Protein AF-A0A656YV98-F1 (afdb_monomer_lite)

InterPro domains:
  IPR011635 CARDB domain [PF07705] (78-159)
  IPR013783 Immunoglobulin-like fold [G3DSA:2.60.40.10] (59-153)

Sequence (161 aa):
MLEKGQVSGVEYAIVALLVVSIAISSLAFYSSQRVSVPQDLAKKEDIGRLEDRISDLEQGQTDILEQMGVEKARISVTSIRVPKVTSNQKPKILAVLKNSGGKQGTKTISLTVEGKEVDSREVTLGPGETKDITFEIESKEKGEYTVRVGEVIGTLIVEEA

pLDDT: mean 79.52, std 17.6, range [35.28, 97.44]

Foldseek 3Di:
DDPPPCCDVVNVVVVVVVVVVVVVVVVVVVVVPPPPPPPPDQDPVNVVVVVVVVVVVVVVVVVVCVVVVVFDWDKDWDDKDWDEEALPDWTKIKTKIFTCTQAKDKDKKFKDKQNHTDDIDIDIDGHGDMDMDIDTHDGDHADWIWMDIGHDIDIYGYHHD

Radius of gyration: 33.01 Å; chains: 1; bounding box: 85×54×67 Å

Structure (mmCIF, N/CA/C/O backbone):
data_AF-A0A656YV98-F1
#
_entry.id   AF-A0A656YV98-F1
#
loop_
_atom_site.group_PDB
_atom_site.id
_atom_site.type_symbol
_atom_site.label_atom_id
_atom_site.label_alt_id
_atom_site.label_comp_id
_atom_site.label_asym_id
_atom_site.label_entity_id
_atom_site.label_seq_id
_atom_site.pdbx_PDB_ins_code
_atom_site.Cartn_x
_atom_site.Cartn_y
_atom_site.Cartn_z
_atom_site.occupancy
_atom_site.B_iso_or_equiv
_atom_site.auth_seq_id
_atom_site.auth_comp_id
_atom_site.auth_asym_id
_atom_site.auth_atom_id
_atom_site.pdbx_PDB_model_num
ATOM 1 N N . MET A 1 1 ? 68.014 -42.470 -7.865 1.00 35.28 1 MET A N 1
ATOM 2 C CA . MET A 1 1 ? 68.857 -41.474 -7.172 1.00 35.28 1 MET A CA 1
ATOM 3 C C . MET A 1 1 ? 67.918 -40.522 -6.455 1.00 35.28 1 MET A C 1
ATOM 5 O O . MET A 1 1 ? 67.147 -39.857 -7.125 1.00 35.28 1 MET A O 1
ATOM 9 N N . LEU A 1 2 ? 67.879 -40.579 -5.122 1.00 36.72 2 LEU A N 1
ATOM 10 C CA . LEU A 1 2 ? 66.990 -39.777 -4.278 1.00 36.72 2 LEU A CA 1
ATOM 11 C C . LEU A 1 2 ? 67.833 -38.689 -3.615 1.00 36.72 2 LEU A C 1
ATOM 13 O O . LEU A 1 2 ? 68.625 -38.979 -2.719 1.00 36.72 2 LEU A O 1
ATOM 17 N N . GLU A 1 3 ? 67.678 -37.462 -4.093 1.00 39.25 3 GLU A N 1
ATOM 18 C CA . GLU A 1 3 ? 68.216 -36.266 -3.458 1.00 39.25 3 GLU A CA 1
ATOM 19 C C . GLU A 1 3 ? 67.403 -36.027 -2.179 1.00 39.25 3 GLU A C 1
ATOM 21 O O . GLU A 1 3 ? 66.250 -35.596 -2.211 1.00 39.25 3 GLU A O 1
ATOM 26 N N . LYS A 1 4 ? 67.960 -36.449 -1.037 1.00 41.75 4 LYS A N 1
ATOM 27 C CA . LYS A 1 4 ? 67.369 -36.235 0.286 1.00 41.75 4 LYS A CA 1
ATOM 28 C C . LYS A 1 4 ? 67.436 -34.744 0.602 1.00 41.75 4 LYS A C 1
ATOM 30 O O . LYS A 1 4 ? 68.449 -34.258 1.097 1.00 41.75 4 LYS A O 1
ATOM 35 N N . GLY A 1 5 ? 66.340 -34.051 0.300 1.00 48.66 5 GLY A N 1
ATOM 36 C CA . GLY A 1 5 ? 66.081 -32.680 0.712 1.00 48.66 5 GLY A CA 1
ATOM 37 C C . GLY A 1 5 ? 66.259 -32.541 2.219 1.00 48.66 5 GLY A C 1
ATOM 38 O O . GLY A 1 5 ? 65.641 -33.241 3.020 1.00 48.66 5 GLY A O 1
ATOM 39 N N . GLN A 1 6 ? 67.173 -31.654 2.569 1.00 51.56 6 GLN A N 1
ATOM 40 C CA . GLN A 1 6 ? 67.545 -31.241 3.905 1.00 51.56 6 GLN A CA 1
ATOM 41 C C . GLN A 1 6 ? 66.372 -30.450 4.504 1.00 51.56 6 GLN A C 1
ATOM 43 O O . GLN A 1 6 ? 66.361 -29.225 4.465 1.00 51.56 6 GLN A O 1
ATOM 48 N N . VAL A 1 7 ? 65.356 -31.160 5.004 1.00 50.72 7 VAL A N 1
ATOM 49 C CA . VAL A 1 7 ? 64.266 -30.571 5.795 1.00 50.72 7 VAL A CA 1
ATOM 50 C C . VAL A 1 7 ? 64.928 -29.973 7.033 1.00 50.72 7 VAL A C 1
ATOM 52 O O . VAL A 1 7 ? 65.443 -30.694 7.893 1.00 50.72 7 VAL A O 1
ATOM 55 N N . SER A 1 8 ? 65.057 -28.649 7.045 1.00 58.75 8 SER A N 1
ATOM 56 C CA . SER A 1 8 ? 65.814 -27.905 8.050 1.00 58.75 8 SER A CA 1
ATOM 57 C C . SER A 1 8 ? 65.233 -28.206 9.430 1.00 58.75 8 SER A C 1
ATOM 59 O O . SER A 1 8 ? 64.015 -28.257 9.585 1.00 58.75 8 SER A O 1
ATOM 61 N N . GLY A 1 9 ? 66.067 -28.366 10.465 1.00 59.59 9 GLY A N 1
ATOM 62 C CA . GLY A 1 9 ? 65.583 -28.555 11.844 1.00 59.59 9 GLY A CA 1
ATOM 63 C C . GLY A 1 9 ? 64.587 -27.470 12.295 1.00 59.59 9 GLY A C 1
ATOM 64 O O . GLY A 1 9 ? 63.776 -27.701 13.188 1.00 59.59 9 GLY A O 1
ATOM 65 N N . VAL A 1 10 ? 64.595 -26.318 11.615 1.00 59.03 10 VAL A N 1
ATOM 66 C CA . VAL A 1 10 ? 63.628 -25.227 11.762 1.00 59.03 10 VAL A CA 1
ATOM 67 C C . VAL A 1 10 ? 62.221 -25.610 11.277 1.00 59.03 10 VAL A C 1
ATOM 69 O O . VAL A 1 10 ? 61.253 -25.286 11.957 1.00 59.03 10 VAL A O 1
ATOM 72 N N . GLU A 1 11 ? 62.068 -26.338 10.166 1.00 56.81 11 GLU A N 1
ATOM 73 C CA . GLU A 1 11 ? 60.751 -26.800 9.688 1.00 56.81 11 GLU A CA 1
ATOM 74 C C . GLU A 1 11 ? 60.126 -27.799 10.664 1.00 56.81 11 GLU A C 1
ATOM 76 O O . GLU A 1 11 ? 58.945 -27.687 10.986 1.00 56.81 11 GLU A O 1
ATOM 81 N N . TYR A 1 12 ? 60.924 -28.720 11.215 1.00 61.53 12 TYR A N 1
ATOM 82 C CA . TYR A 1 12 ? 60.449 -29.641 12.253 1.00 61.53 12 TYR A CA 1
ATOM 83 C C . TYR A 1 12 ? 60.032 -28.903 13.530 1.00 61.53 12 TYR A C 1
ATOM 85 O O . TYR A 1 12 ? 59.019 -29.254 14.135 1.00 61.53 12 TYR A O 1
ATOM 93 N N . ALA A 1 13 ? 60.768 -27.859 13.922 1.00 65.31 13 ALA A N 1
ATOM 94 C CA . ALA A 1 13 ? 60.409 -27.025 15.065 1.00 65.31 13 ALA A CA 1
ATOM 95 C C . ALA A 1 13 ? 59.098 -26.253 14.826 1.00 65.31 13 ALA A C 1
ATOM 97 O O . ALA A 1 13 ? 58.255 -26.193 15.720 1.00 65.31 13 ALA A O 1
ATOM 98 N N . ILE A 1 14 ? 58.884 -25.721 13.618 1.00 69.81 14 ILE A N 1
ATOM 99 C CA . ILE A 1 14 ? 57.637 -25.034 13.243 1.00 69.81 14 ILE A CA 1
ATOM 100 C C . ILE A 1 14 ? 56.454 -26.010 13.256 1.00 69.81 14 ILE A C 1
ATOM 102 O O . ILE A 1 14 ? 55.412 -25.703 13.836 1.00 69.81 14 ILE A O 1
ATOM 106 N N . VAL A 1 15 ? 56.613 -27.204 12.676 1.00 65.56 15 VAL A N 1
ATOM 107 C CA . VAL A 1 15 ? 55.563 -28.236 12.676 1.00 65.56 15 VAL A CA 1
ATOM 108 C C . VAL A 1 15 ? 55.251 -28.698 14.101 1.00 65.56 15 VAL A C 1
ATOM 110 O O . VAL A 1 15 ? 54.080 -28.815 14.461 1.00 65.56 15 VAL A O 1
ATOM 113 N N . ALA A 1 16 ? 56.266 -28.896 14.946 1.00 67.44 16 ALA A N 1
ATOM 114 C CA . ALA A 1 16 ? 56.065 -29.262 16.347 1.00 67.44 16 ALA A CA 1
ATOM 115 C C . ALA A 1 16 ? 55.301 -28.175 17.123 1.00 67.44 16 ALA A C 1
ATOM 117 O O . ALA A 1 16 ? 54.364 -28.490 17.857 1.00 67.44 16 ALA A O 1
ATOM 118 N N . LEU A 1 17 ? 55.642 -26.898 16.924 1.00 69.44 17 LEU A N 1
ATOM 119 C CA . LEU A 1 17 ? 54.938 -25.776 17.551 1.00 69.44 17 LEU A CA 1
ATOM 120 C C . LEU A 1 17 ? 53.484 -25.651 17.072 1.00 69.44 17 LEU A C 1
ATOM 122 O O . LEU A 1 17 ? 52.611 -25.357 17.887 1.00 69.44 17 LEU A O 1
ATOM 126 N N . LEU A 1 18 ? 53.204 -25.924 15.793 1.00 66.31 18 LEU A N 1
ATOM 127 C CA . LEU A 1 18 ? 51.837 -25.960 15.259 1.00 66.31 18 LEU A CA 1
ATOM 128 C C . LEU A 1 18 ? 51.003 -27.092 15.868 1.00 66.31 18 LEU A C 1
ATOM 130 O O . LEU A 1 18 ? 49.842 -26.889 16.211 1.00 66.31 18 LEU A O 1
ATOM 134 N N . VAL A 1 19 ? 51.575 -28.282 16.053 1.00 68.12 19 VAL A N 1
ATOM 135 C CA . VAL A 1 19 ? 50.851 -29.397 16.686 1.00 68.12 19 VAL A CA 1
ATOM 136 C C . VAL A 1 19 ? 50.572 -29.100 18.161 1.00 68.12 19 VAL A C 1
ATOM 138 O O . VAL A 1 19 ? 49.467 -29.354 18.643 1.00 68.12 19 VAL A O 1
ATOM 141 N N . VAL A 1 20 ? 51.539 -28.516 18.873 1.00 68.06 20 VAL A N 1
ATOM 142 C CA . VAL A 1 20 ? 51.368 -28.114 20.276 1.00 68.06 20 VAL A CA 1
ATOM 143 C C . VAL A 1 20 ? 50.312 -27.015 20.410 1.00 68.06 20 VAL A C 1
ATOM 145 O O . VAL A 1 20 ? 49.474 -27.098 21.306 1.00 68.06 20 VAL A O 1
ATOM 148 N N . SER A 1 21 ? 50.281 -26.024 19.514 1.00 63.94 21 SER A N 1
ATOM 149 C CA . SER A 1 21 ? 49.255 -24.977 19.551 1.00 63.94 21 SER A CA 1
ATOM 150 C C . SER A 1 21 ? 47.859 -25.534 19.265 1.00 63.94 21 SER A C 1
ATOM 152 O O . SER A 1 21 ? 46.930 -25.217 20.003 1.00 63.94 21 SER A O 1
ATOM 154 N N . ILE A 1 22 ? 47.715 -26.444 18.296 1.00 70.81 22 ILE A N 1
ATOM 155 C CA . ILE A 1 22 ? 46.446 -27.139 18.020 1.00 70.81 22 ILE A CA 1
ATOM 156 C C . ILE A 1 22 ? 46.005 -27.974 19.230 1.00 70.81 22 ILE A C 1
ATOM 158 O O . ILE A 1 22 ? 44.819 -27.978 19.568 1.00 70.81 22 ILE A O 1
ATOM 162 N N . ALA A 1 23 ? 46.932 -28.644 19.920 1.00 65.81 23 ALA A N 1
ATOM 163 C CA . ALA A 1 23 ? 46.627 -29.422 21.120 1.00 65.81 23 ALA A CA 1
ATOM 164 C C . ALA A 1 23 ? 46.195 -28.531 22.299 1.00 65.81 23 ALA A C 1
ATOM 166 O O . ALA A 1 23 ? 45.202 -28.835 22.959 1.00 65.81 23 ALA A O 1
ATOM 167 N N . ILE A 1 24 ? 46.880 -27.404 22.529 1.00 66.50 24 ILE A N 1
ATOM 168 C CA . ILE A 1 24 ? 46.511 -26.421 23.563 1.00 66.50 24 ILE A CA 1
ATOM 169 C C . ILE A 1 24 ? 45.157 -25.784 23.232 1.00 66.50 24 ILE A C 1
ATOM 171 O O . ILE A 1 24 ? 44.308 -25.676 24.114 1.00 66.50 24 ILE A O 1
ATOM 175 N N . SER A 1 25 ? 44.912 -25.421 21.971 1.00 64.75 25 SER A N 1
ATOM 176 C CA . SER A 1 25 ? 43.618 -24.904 21.515 1.00 64.75 25 SER A CA 1
ATOM 177 C C . SER A 1 25 ? 42.502 -25.937 21.661 1.00 64.75 25 SER A C 1
ATOM 179 O O . SER A 1 25 ? 41.415 -25.587 22.108 1.00 64.75 25 SER A O 1
ATOM 181 N N . SER A 1 26 ? 42.767 -27.211 21.358 1.00 63.28 26 SER A N 1
ATOM 182 C CA . SER A 1 26 ? 41.800 -28.301 21.552 1.00 63.28 26 SER A CA 1
ATOM 183 C C . SER A 1 26 ? 41.485 -28.510 23.033 1.00 63.28 26 SER A C 1
ATOM 185 O O . SER A 1 26 ? 40.330 -28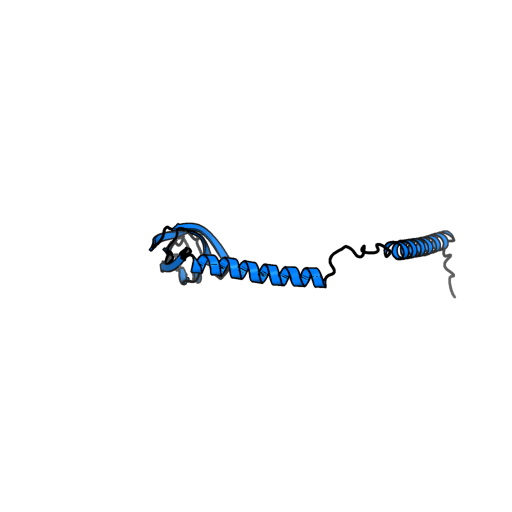.720 23.395 1.00 63.28 26 SER A O 1
ATOM 187 N N . LEU A 1 27 ? 42.489 -28.390 23.906 1.00 58.78 27 LEU A N 1
ATOM 188 C CA . LEU A 1 27 ? 42.315 -28.499 25.353 1.00 58.78 27 LEU A CA 1
ATOM 189 C C . LEU A 1 27 ? 41.564 -27.291 25.939 1.00 58.78 27 LEU A C 1
ATOM 191 O O . LEU A 1 27 ? 40.688 -27.470 26.783 1.00 58.78 27 LEU A O 1
ATOM 195 N N . ALA A 1 28 ? 41.851 -26.078 25.456 1.00 59.09 28 ALA A N 1
ATOM 196 C CA . ALA A 1 28 ? 41.121 -24.861 25.810 1.00 59.09 28 ALA A CA 1
ATOM 197 C C . ALA A 1 28 ? 39.663 -24.904 25.320 1.00 59.09 28 ALA A C 1
ATOM 199 O O . ALA A 1 28 ? 38.753 -24.472 26.022 1.00 59.09 28 ALA A O 1
ATOM 200 N N . PHE A 1 29 ? 39.414 -25.484 24.144 1.00 55.66 29 PHE A N 1
ATOM 201 C CA . PHE A 1 29 ? 38.059 -25.708 23.643 1.00 55.66 29 PHE A CA 1
ATOM 202 C C . PHE A 1 29 ? 37.313 -26.764 24.473 1.00 55.66 29 PHE A C 1
ATOM 204 O O . PHE A 1 29 ? 36.134 -26.589 24.780 1.00 55.66 29 PHE A O 1
ATOM 211 N N . TYR A 1 30 ? 38.008 -27.821 24.910 1.00 57.28 30 TYR A N 1
ATOM 212 C CA . TYR A 1 30 ? 37.437 -28.851 25.780 1.00 57.28 30 TYR A CA 1
ATOM 213 C C . TYR A 1 30 ? 37.081 -28.307 27.172 1.00 57.28 30 TYR A C 1
ATOM 215 O O . TYR A 1 30 ? 36.043 -28.666 27.731 1.00 57.28 30 TYR A O 1
ATOM 223 N N . SER A 1 31 ? 37.895 -27.404 27.731 1.00 58.19 31 SER A N 1
ATOM 224 C CA . SER A 1 31 ? 37.571 -26.739 29.000 1.00 58.19 31 SER A CA 1
ATOM 225 C C . SER A 1 31 ? 36.479 -25.668 28.856 1.00 58.19 31 SER A C 1
ATOM 227 O O . SER A 1 31 ? 35.691 -25.481 29.785 1.00 58.19 31 SER A O 1
ATOM 229 N N . SER A 1 32 ? 36.353 -25.025 27.689 1.00 52.47 32 SER A N 1
ATOM 230 C CA . SER A 1 32 ? 35.340 -23.992 27.418 1.00 52.47 32 SER A CA 1
ATOM 231 C C . SER A 1 32 ? 33.897 -24.516 27.316 1.00 52.47 32 SER A C 1
ATOM 233 O O . SER A 1 32 ? 32.971 -23.706 27.324 1.00 52.47 32 SER A O 1
ATOM 235 N N . GLN A 1 33 ? 33.657 -25.834 27.261 1.00 49.38 33 GLN A N 1
ATOM 236 C CA . GLN A 1 33 ? 32.293 -26.396 27.215 1.00 49.38 33 GLN A CA 1
ATOM 237 C C . GLN A 1 33 ? 31.650 -26.636 28.590 1.00 49.38 33 GLN A C 1
ATOM 239 O O . GLN A 1 33 ? 30.577 -27.229 28.682 1.00 49.38 33 GLN A O 1
ATOM 244 N N . ARG A 1 34 ? 32.246 -26.149 29.681 1.00 49.91 34 ARG A N 1
ATOM 245 C CA . ARG A 1 34 ? 31.640 -26.231 31.021 1.00 49.91 34 ARG A CA 1
ATOM 246 C C . ARG A 1 34 ? 31.029 -24.905 31.472 1.00 49.91 34 ARG A C 1
ATOM 248 O O . ARG A 1 34 ? 31.165 -24.530 32.630 1.00 49.91 34 ARG A O 1
ATOM 255 N N . VAL A 1 35 ? 30.299 -24.216 30.596 1.00 48.03 35 VAL A N 1
ATOM 256 C CA . VAL A 1 35 ? 29.248 -23.315 31.087 1.00 48.03 35 VAL A CA 1
ATOM 257 C C . VAL A 1 35 ? 28.041 -24.199 31.375 1.00 48.03 35 VAL A C 1
ATOM 259 O O . VAL A 1 35 ? 27.212 -24.447 30.503 1.00 48.03 35 VAL A O 1
ATOM 262 N N . SER A 1 36 ? 27.978 -24.753 32.590 1.00 52.19 36 SER A N 1
ATOM 263 C CA . SER A 1 36 ? 26.724 -25.315 33.090 1.00 52.19 36 SER A CA 1
ATOM 26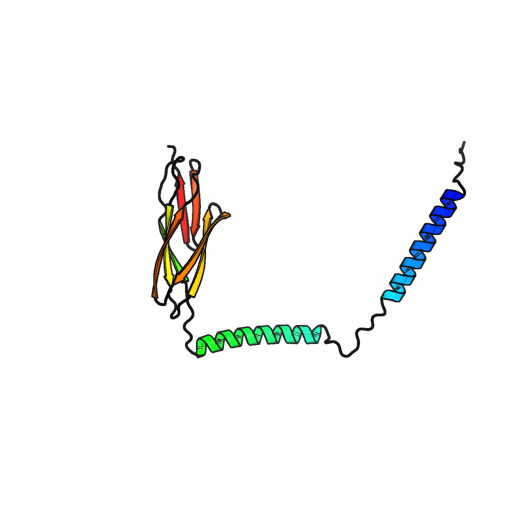4 C C . SER A 1 36 ? 25.704 -24.192 33.053 1.00 52.19 36 SER A C 1
ATOM 266 O O . SER A 1 36 ? 25.827 -23.239 33.816 1.00 52.19 36 SER A O 1
ATOM 268 N N . VAL A 1 37 ? 24.722 -24.297 32.161 1.00 54.91 37 VAL A N 1
ATOM 269 C CA . VAL A 1 37 ? 23.498 -23.502 32.236 1.00 54.91 37 VAL A CA 1
ATOM 270 C C . VAL A 1 37 ? 22.926 -23.770 33.635 1.00 54.91 37 VAL A C 1
ATOM 272 O O . VAL A 1 37 ? 22.589 -24.927 33.911 1.00 54.91 37 VAL A O 1
ATOM 275 N N . PRO A 1 38 ? 22.913 -22.796 34.570 1.00 55.91 38 PRO A N 1
ATOM 276 C CA . PRO A 1 38 ? 22.302 -23.012 35.875 1.00 55.91 38 PRO A CA 1
ATOM 277 C C . PRO A 1 38 ? 20.871 -23.520 35.679 1.00 55.91 38 PRO A C 1
ATOM 279 O O . PRO A 1 38 ? 20.169 -23.062 34.781 1.00 55.91 38 PRO A O 1
ATOM 282 N N . GLN A 1 39 ? 20.438 -24.471 36.512 1.00 52.66 39 GLN A N 1
ATOM 283 C CA . GLN A 1 39 ? 19.112 -25.109 36.419 1.00 52.66 39 GLN A CA 1
ATOM 284 C C . GLN A 1 39 ? 17.927 -24.137 36.583 1.00 52.66 39 GLN A C 1
ATOM 286 O O . GLN A 1 39 ? 16.782 -24.561 36.481 1.00 52.66 39 GLN A O 1
ATOM 291 N N . ASP A 1 40 ? 18.217 -22.860 36.827 1.00 54.75 40 ASP A N 1
ATOM 292 C CA . ASP A 1 40 ? 17.273 -21.763 37.024 1.00 54.75 40 ASP A CA 1
ATOM 293 C C . ASP A 1 40 ? 17.088 -20.890 35.764 1.00 54.75 40 ASP A C 1
ATOM 295 O O . ASP A 1 40 ? 16.386 -19.883 35.775 1.00 54.75 40 ASP A O 1
ATOM 299 N N . LEU A 1 41 ? 17.733 -21.250 34.649 1.00 57.62 41 LEU A N 1
ATOM 300 C CA . LEU A 1 41 ? 17.439 -20.667 33.340 1.00 57.62 41 LEU A CA 1
ATOM 301 C C . LEU A 1 41 ? 16.307 -21.459 32.682 1.00 57.62 41 LEU A C 1
ATOM 303 O O . LEU A 1 41 ? 16.365 -22.688 32.606 1.00 57.62 41 LEU A O 1
ATOM 307 N N . ALA A 1 42 ? 15.297 -20.739 32.188 1.00 57.94 42 ALA A N 1
ATOM 308 C CA . ALA A 1 42 ? 14.170 -21.302 31.451 1.00 57.94 42 ALA A CA 1
ATOM 309 C C . ALA A 1 42 ? 14.666 -22.267 30.361 1.00 57.94 42 ALA A C 1
ATOM 311 O O . ALA A 1 42 ? 15.511 -21.910 29.529 1.00 57.94 42 ALA A O 1
ATOM 312 N N . LYS A 1 43 ? 14.165 -23.507 30.367 1.00 62.16 43 LYS A N 1
ATOM 313 C CA . LYS A 1 43 ? 14.505 -24.489 29.331 1.00 62.16 43 LYS A CA 1
ATOM 314 C C . LYS A 1 43 ? 13.899 -24.032 28.002 1.00 62.16 43 LYS A C 1
ATOM 316 O O . LYS A 1 43 ? 12.923 -23.291 27.969 1.00 62.16 43 LYS A O 1
ATOM 321 N N . LYS A 1 44 ? 14.427 -24.526 26.879 1.00 55.97 44 LYS A N 1
ATOM 322 C CA . LYS A 1 44 ? 13.902 -24.220 25.531 1.00 55.97 44 LYS A CA 1
ATOM 323 C C . LYS A 1 44 ? 12.398 -24.536 25.387 1.00 55.97 44 LYS A C 1
ATOM 325 O O . LYS A 1 44 ? 11.703 -23.885 24.620 1.00 55.97 44 LYS A O 1
ATOM 330 N N . GLU A 1 45 ? 11.904 -25.498 26.167 1.00 58.59 45 GLU A N 1
ATOM 331 C CA . GLU A 1 45 ? 10.484 -25.856 26.294 1.00 58.59 45 GLU A CA 1
ATOM 332 C C . GLU A 1 45 ? 9.650 -24.779 27.006 1.00 58.59 45 GLU A C 1
ATOM 334 O O . GLU A 1 45 ? 8.524 -24.506 26.596 1.00 58.59 45 GLU A O 1
ATOM 339 N N . ASP A 1 46 ? 10.200 -24.141 28.044 1.00 61.19 46 ASP A N 1
ATOM 340 C CA . ASP A 1 46 ? 9.539 -23.046 28.762 1.00 61.19 46 ASP A CA 1
ATOM 341 C C . ASP A 1 46 ? 9.426 -21.804 27.870 1.00 61.19 46 ASP A C 1
ATOM 343 O O . ASP A 1 46 ? 8.416 -21.108 27.903 1.00 61.19 46 ASP A O 1
ATOM 347 N N . ILE A 1 47 ? 10.436 -21.564 27.026 1.00 63.16 47 ILE A N 1
ATOM 348 C CA . ILE A 1 47 ? 10.443 -20.473 26.043 1.00 63.16 47 ILE A CA 1
ATOM 349 C C . ILE A 1 47 ? 9.377 -20.706 24.961 1.00 63.16 47 ILE A C 1
ATOM 351 O O . ILE A 1 47 ? 8.604 -19.795 24.687 1.00 63.16 47 ILE A O 1
ATOM 355 N N . GLY A 1 48 ? 9.251 -21.924 24.418 1.00 62.53 48 GLY A N 1
ATOM 356 C CA . GLY A 1 48 ? 8.209 -22.238 23.426 1.00 62.53 48 GLY A CA 1
ATOM 357 C C . GLY A 1 48 ? 6.784 -22.066 23.971 1.00 62.53 48 GLY A C 1
ATOM 358 O O . GLY A 1 48 ? 5.928 -21.487 23.313 1.00 62.53 48 GLY A O 1
ATOM 359 N N . ARG A 1 49 ? 6.544 -22.449 25.235 1.00 67.19 49 ARG A N 1
ATOM 360 C CA . ARG A 1 49 ? 5.252 -22.194 25.905 1.00 67.19 49 ARG A CA 1
ATOM 361 C C . ARG A 1 49 ? 4.959 -20.707 26.095 1.00 67.19 49 ARG A C 1
ATOM 363 O O . ARG A 1 49 ? 3.796 -20.330 26.214 1.00 67.19 49 ARG A O 1
ATOM 370 N N . LEU A 1 50 ? 5.989 -19.870 26.207 1.00 67.50 50 LEU A N 1
ATOM 371 C CA . LEU A 1 50 ? 5.818 -18.422 26.270 1.00 67.50 50 LEU A CA 1
ATOM 372 C C . LEU A 1 50 ? 5.512 -17.845 24.888 1.00 67.50 50 LEU A C 1
ATOM 374 O O . LEU A 1 50 ? 4.647 -16.983 24.811 1.00 67.50 50 LEU A O 1
ATOM 378 N N . GLU A 1 51 ? 6.147 -18.334 23.822 1.00 64.88 51 GLU A N 1
ATOM 379 C CA . GLU A 1 51 ? 5.846 -17.928 22.439 1.00 64.88 51 GLU A CA 1
ATOM 380 C C . GLU A 1 51 ? 4.388 -18.229 22.065 1.00 64.88 51 GLU A C 1
ATOM 382 O O . GLU A 1 51 ? 3.686 -17.331 21.598 1.00 64.88 51 GLU A O 1
ATOM 387 N N . ASP A 1 52 ? 3.898 -19.434 22.374 1.00 67.38 52 ASP A N 1
ATOM 388 C CA . ASP A 1 52 ? 2.496 -19.812 22.142 1.00 67.38 52 ASP A CA 1
ATOM 389 C C . ASP A 1 52 ? 1.536 -18.895 22.919 1.00 67.38 52 ASP A C 1
ATOM 391 O O . ASP A 1 52 ? 0.601 -18.324 22.360 1.00 67.38 52 ASP A O 1
ATOM 395 N N . ARG A 1 53 ? 1.816 -18.665 24.211 1.00 71.50 53 ARG A N 1
ATOM 396 C CA . ARG A 1 53 ? 1.010 -17.763 25.052 1.00 71.50 53 ARG A CA 1
ATOM 397 C C . ARG A 1 53 ? 1.041 -16.317 24.568 1.00 71.50 53 ARG A C 1
ATOM 399 O O . ARG A 1 53 ? 0.048 -15.617 24.735 1.00 71.50 53 ARG A O 1
ATOM 406 N N . ILE A 1 54 ? 2.170 -15.844 24.042 1.00 73.75 54 ILE A N 1
ATOM 407 C CA . ILE A 1 54 ? 2.283 -14.500 23.466 1.00 73.75 54 ILE A CA 1
ATOM 408 C C . ILE A 1 54 ? 1.410 -14.413 22.212 1.00 73.75 54 ILE A C 1
ATOM 410 O O . ILE A 1 54 ? 0.636 -13.466 22.103 1.00 73.75 54 ILE A O 1
ATOM 414 N N . SER A 1 55 ? 1.444 -15.420 21.335 1.00 68.88 55 SER A N 1
ATOM 415 C CA . SER A 1 55 ? 0.595 -15.462 20.139 1.00 68.88 55 SER A CA 1
ATOM 416 C C . SER A 1 55 ? -0.902 -15.462 20.481 1.00 68.88 55 SER A C 1
ATOM 418 O O . SER A 1 55 ? -1.665 -14.673 19.917 1.00 68.88 55 SER A O 1
ATOM 420 N N . ASP A 1 56 ? -1.314 -16.265 21.466 1.00 74.00 56 ASP A N 1
ATOM 421 C CA . ASP A 1 56 ? -2.701 -16.308 21.950 1.00 74.00 56 ASP A CA 1
ATOM 422 C C . ASP A 1 56 ? -3.141 -14.967 22.568 1.00 74.00 56 ASP A C 1
ATOM 424 O O . ASP A 1 56 ? -4.285 -14.535 22.407 1.00 74.00 56 ASP A O 1
ATOM 428 N N . LEU A 1 57 ? -2.239 -14.275 23.273 1.00 72.81 57 LEU A N 1
ATOM 429 C CA . LEU A 1 57 ? -2.512 -12.955 23.851 1.00 72.81 57 LEU A CA 1
ATOM 430 C C . LEU A 1 57 ? -2.625 -11.861 22.782 1.00 72.81 57 LEU A C 1
ATOM 432 O O . LEU A 1 57 ? -3.469 -10.977 22.922 1.00 72.81 57 LEU A O 1
ATOM 436 N N . GLU A 1 58 ? -1.820 -11.907 21.721 1.00 69.12 58 GLU A N 1
ATOM 437 C CA . GLU A 1 58 ? -1.913 -10.978 20.584 1.00 69.12 58 GLU A CA 1
ATOM 438 C C . GLU A 1 58 ? -3.232 -11.154 19.814 1.00 69.12 58 GLU A C 1
ATOM 440 O O . GLU A 1 58 ? -3.882 -10.170 19.435 1.00 69.12 58 GLU A O 1
ATOM 445 N N . GLN A 1 59 ? -3.679 -12.402 19.644 1.00 67.56 59 GLN A N 1
ATOM 446 C CA . GLN A 1 59 ? -5.007 -12.701 19.104 1.00 67.56 59 GLN A CA 1
ATOM 447 C C . GLN A 1 59 ? -6.110 -12.187 20.032 1.00 67.56 59 GLN A C 1
ATOM 449 O O . GLN A 1 59 ? -6.964 -11.419 19.594 1.00 67.56 59 GLN A O 1
ATOM 454 N N . GLY A 1 60 ? -6.035 -12.491 21.332 1.00 68.69 60 GLY A N 1
ATOM 455 C CA . GLY A 1 60 ? -7.007 -12.011 22.315 1.00 68.69 60 GLY A CA 1
ATOM 456 C C . GLY A 1 60 ? -7.090 -10.482 22.393 1.00 68.69 60 GLY A C 1
ATOM 457 O O . GLY A 1 60 ? -8.178 -9.929 22.530 1.00 68.69 60 GLY A O 1
ATOM 458 N N . GLN A 1 61 ? -5.970 -9.767 22.249 1.00 68.62 61 GLN A N 1
ATOM 459 C CA . GLN A 1 61 ? -5.970 -8.303 22.145 1.00 68.62 61 GLN A CA 1
ATOM 460 C C . GLN A 1 61 ? -6.713 -7.811 20.898 1.00 68.62 61 GLN A C 1
ATOM 462 O O . GLN A 1 61 ? -7.470 -6.842 20.980 1.00 68.62 61 GLN A O 1
ATOM 467 N N . THR A 1 62 ? -6.524 -8.477 19.760 1.00 61.81 62 THR A N 1
ATOM 468 C CA . THR A 1 62 ? -7.233 -8.156 18.514 1.00 61.81 62 THR A CA 1
ATOM 469 C C . THR A 1 62 ? -8.737 -8.395 18.669 1.00 61.81 62 THR A C 1
ATOM 471 O O . THR A 1 62 ? -9.532 -7.520 18.323 1.00 61.81 62 THR A O 1
ATOM 474 N N . ASP A 1 63 ? -9.121 -9.513 19.284 1.00 69.50 63 ASP A N 1
ATOM 475 C CA . ASP A 1 63 ? -10.517 -9.878 19.527 1.00 69.50 63 ASP A CA 1
ATOM 476 C C . ASP A 1 63 ? -11.202 -8.914 20.499 1.00 69.50 63 ASP A C 1
ATOM 478 O O . ASP A 1 63 ? -12.335 -8.506 20.258 1.00 69.50 63 ASP A O 1
ATOM 482 N N . ILE A 1 64 ? -10.513 -8.481 21.562 1.00 70.12 64 ILE A N 1
ATOM 483 C CA . ILE A 1 64 ? -11.032 -7.487 22.514 1.00 70.12 64 ILE A CA 1
ATOM 484 C C . ILE A 1 64 ? -11.276 -6.145 21.817 1.00 70.12 64 ILE A C 1
ATOM 486 O O . ILE A 1 64 ? -12.309 -5.519 22.048 1.00 70.12 64 ILE A O 1
ATOM 490 N N . LEU A 1 65 ? -10.370 -5.697 20.941 1.00 63.41 65 LEU A N 1
ATOM 491 C CA . LEU A 1 65 ? -10.561 -4.461 20.174 1.00 63.41 65 LEU A CA 1
ATOM 492 C C . LEU A 1 65 ? -11.784 -4.551 19.248 1.00 63.41 65 LEU A C 1
ATOM 494 O O . LEU A 1 65 ? -12.536 -3.578 19.126 1.00 63.41 65 LEU A O 1
ATOM 498 N N . GLU A 1 66 ? -12.021 -5.717 18.647 1.00 65.69 66 GLU A N 1
ATOM 499 C CA . GLU A 1 66 ? -13.217 -5.971 17.841 1.00 65.69 66 GLU A CA 1
ATOM 500 C C . GLU A 1 66 ? -14.492 -6.058 18.703 1.00 65.69 66 GLU A C 1
ATOM 502 O O . GLU A 1 66 ? -15.500 -5.432 18.364 1.00 65.69 66 GLU A O 1
ATOM 507 N N . GLN A 1 67 ? -14.446 -6.726 19.861 1.00 65.75 67 GLN A N 1
ATOM 508 C CA . GLN A 1 67 ? -15.569 -6.849 20.806 1.00 65.75 67 GLN A CA 1
ATOM 509 C C . GLN A 1 67 ? -15.951 -5.521 21.469 1.00 65.75 67 GLN A C 1
ATOM 511 O O . GLN A 1 67 ? -17.124 -5.287 21.760 1.00 65.75 67 GLN A O 1
ATOM 516 N N . MET A 1 68 ? -14.978 -4.635 21.690 1.00 62.91 68 MET A N 1
ATOM 517 C CA . MET A 1 68 ? -15.187 -3.293 22.239 1.00 62.91 68 MET A CA 1
ATOM 518 C C . MET A 1 68 ? -15.739 -2.297 21.206 1.00 62.91 68 MET A C 1
ATOM 520 O O . MET A 1 68 ? -15.926 -1.124 21.532 1.00 62.91 68 MET A O 1
ATOM 524 N N . GLY A 1 69 ? -15.994 -2.723 19.962 1.00 58.25 69 GLY A N 1
ATOM 525 C CA . GLY A 1 69 ? -16.501 -1.842 18.909 1.00 58.25 69 GLY A CA 1
ATOM 526 C C . GLY A 1 69 ? -15.493 -0.767 18.495 1.00 58.25 69 GLY A C 1
ATOM 527 O O . GLY A 1 69 ? -15.879 0.302 18.013 1.00 58.25 69 GLY A O 1
ATOM 528 N N . VAL A 1 70 ? -14.192 -1.013 18.690 1.00 63.41 70 VAL A N 1
ATOM 529 C CA . VAL A 1 70 ? -13.142 -0.129 18.182 1.00 63.41 70 VAL A CA 1
ATOM 530 C C . VAL A 1 70 ? -13.051 -0.359 16.677 1.00 63.41 70 VAL A C 1
ATOM 532 O O . VAL A 1 70 ? -12.297 -1.197 16.193 1.00 63.41 70 VAL A O 1
ATOM 535 N N . GLU A 1 71 ? -13.867 0.365 15.912 1.00 73.25 71 GLU A N 1
ATOM 536 C CA . GLU A 1 71 ? -13.900 0.225 14.457 1.00 73.25 71 GLU A CA 1
ATOM 537 C C . GLU A 1 71 ? -12.546 0.602 13.833 1.00 73.25 71 GLU A C 1
ATOM 539 O O . GLU A 1 71 ? -12.269 1.764 13.584 1.00 73.25 71 GLU A O 1
ATOM 544 N N . LYS A 1 72 ? -11.664 -0.351 13.539 1.00 82.38 72 LYS A N 1
ATOM 545 C CA . LYS A 1 72 ? -10.353 -0.042 12.938 1.00 82.38 72 LYS A CA 1
ATOM 546 C C . LYS A 1 72 ? -10.466 0.661 11.576 1.00 82.38 72 LYS A C 1
ATOM 548 O O . LYS A 1 72 ? -11.433 0.465 10.836 1.00 82.38 72 LYS A O 1
ATOM 553 N N . ALA A 1 73 ? -9.452 1.454 11.223 1.00 91.75 73 ALA A N 1
ATOM 554 C CA . ALA A 1 73 ? -9.331 2.028 9.886 1.00 91.75 73 ALA A CA 1
ATOM 555 C C . ALA A 1 73 ? -9.130 0.918 8.840 1.00 91.75 73 ALA A C 1
ATOM 557 O O . ALA A 1 73 ? -8.336 -0.002 9.036 1.00 91.75 73 ALA A O 1
ATOM 558 N N . ARG A 1 74 ? -9.828 1.014 7.707 1.00 92.81 74 ARG A N 1
ATOM 559 C CA . ARG A 1 74 ? -9.707 0.090 6.567 1.00 92.81 74 ARG A CA 1
ATOM 560 C C . ARG A 1 74 ? -9.464 0.885 5.291 1.00 92.81 74 ARG A C 1
ATOM 562 O O . ARG A 1 74 ? -10.382 1.118 4.502 1.00 92.81 74 ARG A O 1
ATOM 569 N N . ILE A 1 75 ? -8.217 1.327 5.126 1.00 95.31 75 ILE A N 1
ATOM 570 C CA . ILE A 1 75 ? -7.762 2.126 3.981 1.00 95.31 75 ILE A CA 1
ATOM 571 C C . ILE A 1 75 ? -7.380 1.208 2.815 1.00 95.31 75 ILE A C 1
ATOM 573 O O . ILE A 1 75 ? -6.494 0.352 2.933 1.00 95.31 75 ILE A O 1
ATOM 577 N N . SER A 1 76 ? -8.034 1.424 1.677 1.00 95.19 76 SER A N 1
ATOM 578 C CA . SER A 1 76 ? -7.848 0.661 0.438 1.00 95.19 76 SER A CA 1
ATOM 579 C C . SER A 1 76 ? -7.843 1.582 -0.781 1.00 95.19 76 SER A C 1
ATOM 581 O O . SER A 1 76 ? -8.410 2.677 -0.747 1.00 95.19 76 SER A O 1
ATOM 583 N N . VAL A 1 77 ? -7.188 1.136 -1.853 1.00 96.94 77 VAL A N 1
ATOM 584 C CA . VAL A 1 77 ? -7.238 1.793 -3.164 1.00 96.94 77 VAL A CA 1
ATOM 585 C C . VAL A 1 77 ? -8.463 1.254 -3.894 1.00 96.94 77 VAL A C 1
ATOM 587 O O . VAL A 1 77 ? -8.600 0.050 -4.074 1.00 96.94 77 VAL A O 1
ATOM 590 N N . THR A 1 78 ? -9.369 2.142 -4.286 1.00 95.75 78 THR A N 1
ATOM 591 C CA . THR A 1 78 ? -10.648 1.785 -4.921 1.00 95.75 78 THR A CA 1
ATOM 592 C C . THR A 1 78 ? -10.568 1.790 -6.440 1.00 95.75 78 THR A C 1
ATOM 594 O O . THR A 1 78 ? -11.200 0.972 -7.099 1.00 95.75 78 THR A O 1
ATOM 597 N N . SER A 1 79 ? -9.797 2.715 -7.009 1.00 95.12 79 SER A N 1
ATOM 598 C CA . SER A 1 79 ? -9.581 2.803 -8.449 1.00 95.12 79 SER A CA 1
ATOM 599 C C . SER A 1 79 ? -8.280 3.529 -8.752 1.00 95.12 79 SER A C 1
ATOM 601 O O . SER A 1 79 ? -7.787 4.314 -7.938 1.00 95.12 79 SER A O 1
ATOM 603 N N . ILE A 1 80 ? -7.742 3.272 -9.942 1.00 97.06 80 ILE A N 1
ATOM 604 C CA . ILE A 1 80 ? -6.621 4.019 -10.503 1.00 97.06 80 ILE A CA 1
ATOM 605 C C . ILE A 1 80 ? -6.981 4.503 -11.905 1.00 97.06 80 ILE A C 1
ATOM 607 O O . ILE A 1 80 ? -7.732 3.844 -12.625 1.00 97.06 80 ILE A O 1
ATOM 611 N N . ARG A 1 81 ? -6.434 5.649 -12.306 1.00 97.00 81 ARG A N 1
ATOM 612 C CA . ARG A 1 81 ? -6.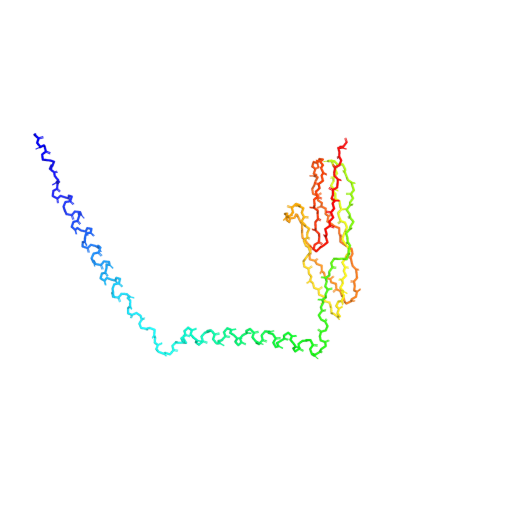490 6.151 -13.680 1.00 97.00 81 ARG A CA 1
ATOM 613 C C . ARG A 1 81 ? -5.071 6.255 -14.206 1.00 97.00 81 ARG A C 1
ATOM 615 O O . ARG A 1 81 ? -4.250 6.979 -13.644 1.00 97.00 81 ARG A O 1
ATOM 622 N N . VAL A 1 82 ? -4.813 5.528 -15.285 1.00 95.31 82 VAL A N 1
ATOM 623 C CA . VAL A 1 82 ? -3.513 5.478 -15.948 1.00 95.31 82 VAL A CA 1
ATOM 624 C C . VAL A 1 82 ? -3.659 6.148 -17.316 1.00 95.31 82 VAL A C 1
ATOM 626 O O . VAL A 1 82 ? -4.494 5.705 -18.108 1.00 95.31 82 VAL A O 1
ATOM 629 N N . PRO A 1 83 ? -2.932 7.242 -17.592 1.00 91.94 83 PRO A N 1
ATOM 630 C CA . PRO A 1 83 ? -2.991 7.906 -18.886 1.00 91.94 83 PRO A CA 1
ATOM 631 C C . PRO A 1 83 ? -2.198 7.128 -19.941 1.00 91.94 83 PRO A C 1
ATOM 633 O O . PRO A 1 83 ? -1.296 6.360 -19.614 1.00 91.94 83 PRO A O 1
ATOM 636 N N . LYS A 1 84 ? -2.494 7.396 -21.214 1.00 91.88 84 LYS A N 1
ATOM 637 C CA . LYS A 1 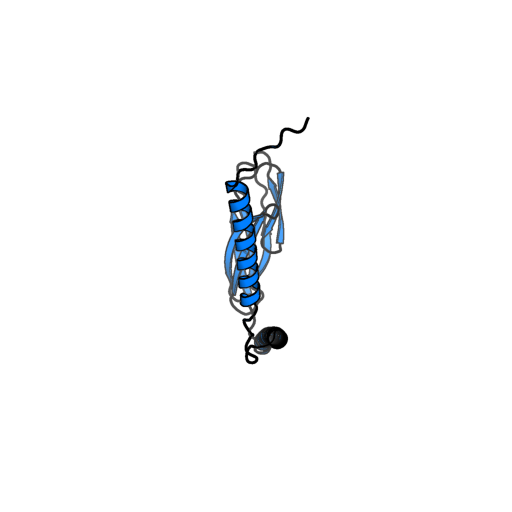84 ? -1.558 7.134 -22.312 1.00 91.88 84 LYS A CA 1
ATOM 638 C C . LYS A 1 84 ? -0.660 8.355 -22.476 1.00 91.88 84 LYS A C 1
ATOM 640 O O . LYS A 1 84 ? -1.172 9.474 -22.420 1.00 91.88 84 LYS A O 1
ATOM 645 N N . VAL A 1 85 ? 0.641 8.152 -22.644 1.00 94.25 85 VAL A N 1
ATOM 646 C CA . VAL A 1 85 ? 1.617 9.248 -22.775 1.00 94.25 85 VAL A CA 1
ATOM 647 C C . VAL A 1 85 ? 2.631 8.951 -23.870 1.00 94.25 85 VAL A C 1
ATOM 649 O O . VAL A 1 85 ? 2.786 7.804 -24.271 1.00 94.25 85 VAL A O 1
ATOM 652 N N . THR A 1 86 ? 3.343 9.967 -24.341 1.00 93.12 86 THR A N 1
ATOM 653 C CA . THR A 1 86 ? 4.476 9.806 -25.26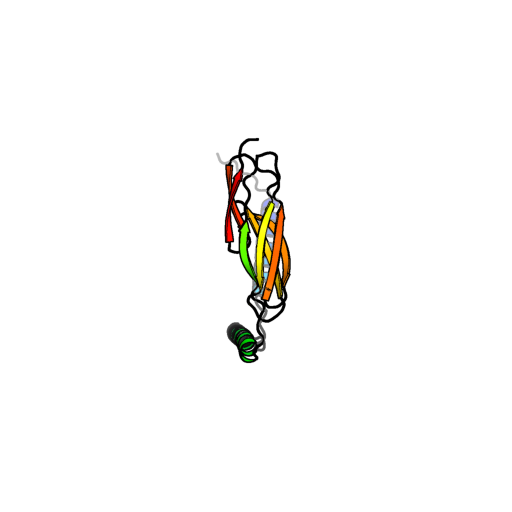3 1.00 93.12 86 THR A CA 1
ATOM 654 C C . THR A 1 86 ? 5.794 9.644 -24.500 1.00 93.12 86 THR A C 1
ATOM 656 O O . THR A 1 86 ? 5.905 10.068 -23.347 1.00 93.12 86 THR A O 1
ATOM 659 N N . SER A 1 87 ? 6.824 9.069 -25.129 1.00 87.00 87 SER A N 1
ATOM 660 C CA . SER A 1 87 ? 8.111 8.732 -24.485 1.00 87.00 87 SER A CA 1
ATOM 661 C C . SER A 1 87 ? 8.917 9.920 -23.922 1.00 87.00 87 SER A C 1
ATOM 663 O O . SER A 1 87 ? 9.929 9.734 -23.250 1.00 87.00 87 SER A O 1
ATOM 665 N N . ASN A 1 88 ? 8.477 11.154 -24.170 1.00 87.44 88 ASN A N 1
ATOM 666 C CA . ASN A 1 88 ? 9.052 12.399 -23.648 1.00 87.44 88 ASN A CA 1
ATOM 667 C C . ASN A 1 88 ? 8.230 13.036 -22.506 1.00 87.44 88 ASN A C 1
ATOM 669 O O . ASN A 1 88 ? 8.605 14.096 -22.002 1.00 87.44 88 ASN A O 1
ATOM 673 N N . GLN A 1 89 ? 7.116 12.425 -22.097 1.00 90.31 89 GLN A N 1
ATOM 674 C CA . GLN A 1 89 ? 6.243 12.928 -21.037 1.00 90.31 89 GLN A CA 1
ATOM 675 C C . GLN A 1 89 ? 6.398 12.106 -19.756 1.00 90.31 89 GLN A C 1
ATOM 677 O O . GLN A 1 89 ? 6.655 10.904 -19.793 1.00 90.31 89 GLN A O 1
ATOM 682 N N . LYS A 1 90 ? 6.211 12.762 -18.606 1.00 92.81 90 LYS A N 1
ATOM 683 C CA . LYS A 1 90 ? 6.139 12.105 -17.296 1.00 92.81 90 LYS A CA 1
ATOM 684 C C . LYS A 1 90 ? 4.701 11.641 -17.031 1.00 92.81 90 LYS A C 1
ATOM 686 O O . LYS A 1 90 ? 3.818 12.497 -16.897 1.00 92.81 90 LYS A O 1
ATOM 691 N N . PRO A 1 91 ? 4.421 10.324 -16.978 1.00 93.19 91 PRO A N 1
ATOM 692 C CA . PRO A 1 91 ? 3.079 9.843 -16.688 1.00 93.19 91 PRO A CA 1
ATOM 693 C C . PRO A 1 91 ? 2.636 10.208 -15.268 1.00 93.19 91 PRO A C 1
ATOM 695 O O . PRO A 1 91 ? 3.400 10.085 -14.311 1.00 93.19 91 PRO A O 1
ATOM 698 N N . LYS A 1 92 ? 1.365 10.601 -15.127 1.00 95.06 92 LYS A N 1
ATOM 699 C CA . LYS A 1 92 ? 0.726 10.885 -13.835 1.00 95.06 92 LYS A CA 1
ATOM 700 C C . LYS A 1 92 ? -0.388 9.886 -13.567 1.00 95.06 92 LYS A C 1
ATOM 702 O O . LYS A 1 92 ? -1.398 9.894 -14.268 1.00 95.06 92 LYS A O 1
ATOM 707 N N . ILE A 1 93 ? -0.214 9.036 -12.560 1.00 96.19 93 ILE A N 1
ATOM 708 C CA . ILE A 1 93 ? -1.213 8.039 -12.163 1.00 96.19 93 ILE A CA 1
ATOM 709 C C . ILE A 1 93 ? -2.042 8.601 -11.016 1.00 96.19 93 ILE A C 1
ATOM 711 O O . ILE A 1 93 ? -1.508 8.895 -9.948 1.00 96.19 93 ILE A O 1
ATOM 715 N N . LEU A 1 94 ? -3.352 8.712 -11.225 1.00 97.12 94 LEU A N 1
ATOM 716 C CA . LEU A 1 94 ? -4.298 9.068 -10.169 1.00 97.12 94 LEU A CA 1
ATOM 717 C C . LEU A 1 94 ? -4.768 7.795 -9.466 1.00 97.12 94 LEU A C 1
ATOM 719 O O . LEU A 1 94 ? -5.175 6.849 -10.136 1.00 97.12 94 LEU A O 1
ATOM 723 N N . ALA A 1 95 ? -4.772 7.782 -8.139 1.00 97.25 95 ALA A N 1
ATOM 724 C CA . ALA A 1 95 ? -5.343 6.715 -7.330 1.00 97.25 95 ALA A CA 1
ATOM 725 C C . ALA A 1 95 ? -6.376 7.288 -6.356 1.00 97.25 95 ALA A C 1
ATOM 727 O O . ALA A 1 95 ? -6.115 8.288 -5.689 1.00 97.25 95 ALA A O 1
ATOM 728 N N . VAL A 1 96 ? -7.534 6.634 -6.270 1.00 97.44 96 VAL A N 1
ATOM 729 C CA . VAL A 1 96 ? -8.638 7.004 -5.374 1.00 97.44 96 VAL A CA 1
ATOM 730 C C . VAL A 1 96 ? -8.621 6.066 -4.176 1.00 97.44 96 VAL A C 1
ATOM 732 O O . VAL A 1 96 ? -8.781 4.851 -4.330 1.00 97.44 96 VAL A O 1
ATOM 735 N N . LEU A 1 97 ? -8.453 6.608 -2.977 1.00 97.38 97 LEU A N 1
ATOM 736 C CA . LEU A 1 97 ? -8.378 5.854 -1.731 1.00 97.38 97 LEU A CA 1
ATOM 737 C C . LEU A 1 97 ? -9.601 6.094 -0.876 1.00 97.38 97 LEU A C 1
ATOM 739 O O . LEU A 1 97 ? -10.097 7.212 -0.815 1.00 97.38 97 LEU A O 1
ATOM 743 N N . LYS A 1 98 ? -10.042 5.057 -0.167 1.00 96.44 98 LYS A N 1
ATOM 744 C CA . LYS A 1 98 ? -11.170 5.144 0.757 1.00 96.44 98 LYS A CA 1
ATOM 745 C C . LYS A 1 98 ? -10.864 4.435 2.063 1.00 96.44 98 LYS A C 1
ATOM 747 O O . LYS A 1 98 ? -10.365 3.305 2.060 1.00 96.44 98 LYS A O 1
ATOM 752 N N . ASN A 1 99 ? -11.229 5.075 3.169 1.00 96.31 99 ASN A N 1
ATOM 753 C CA . ASN A 1 99 ? -11.321 4.418 4.463 1.00 96.31 99 ASN A CA 1
ATOM 754 C C . ASN A 1 99 ? -12.739 3.865 4.662 1.00 96.31 99 ASN A C 1
ATOM 756 O O . ASN A 1 99 ? -13.687 4.605 4.903 1.00 96.31 99 ASN A O 1
ATOM 760 N N . SER A 1 100 ? -12.883 2.548 4.545 1.00 94.50 100 SER A N 1
ATOM 761 C CA . SER A 1 100 ? -14.142 1.829 4.809 1.00 94.50 100 SER A CA 1
ATOM 762 C C . SER A 1 100 ? -14.310 1.426 6.281 1.00 94.50 100 SER A C 1
ATOM 764 O O . SER A 1 100 ? -15.267 0.740 6.635 1.00 94.50 100 SER A O 1
ATOM 766 N N . GLY A 1 101 ? -13.356 1.815 7.127 1.00 90.56 101 GLY A N 1
ATOM 767 C CA . GLY A 1 101 ? -13.378 1.607 8.566 1.00 90.56 101 GLY A CA 1
ATOM 768 C C . GLY A 1 101 ? -14.004 2.780 9.315 1.00 90.56 101 GLY A C 1
ATOM 769 O O . GLY A 1 101 ? -14.284 3.831 8.736 1.00 90.56 101 GLY A O 1
ATOM 770 N N . GLY A 1 102 ? -14.189 2.597 10.618 1.00 88.69 102 GLY A N 1
ATOM 771 C CA . GLY A 1 102 ? -14.871 3.563 11.483 1.00 88.69 102 GLY A CA 1
ATOM 772 C C . GLY A 1 102 ? -13.965 4.426 12.358 1.00 88.69 102 GLY A C 1
ATOM 773 O O . GLY A 1 102 ? -14.432 5.219 13.176 1.00 88.69 102 GLY A O 1
ATOM 774 N N . LYS A 1 103 ? -12.649 4.331 12.165 1.00 89.38 103 LYS A N 1
ATOM 775 C CA . LYS A 1 103 ? -11.659 5.216 12.788 1.00 89.38 103 LYS A CA 1
ATOM 776 C C . LYS A 1 103 ? -10.729 5.788 11.741 1.00 89.38 103 LYS A C 1
ATOM 778 O O . LYS A 1 103 ? -10.545 5.220 10.665 1.00 89.38 103 LYS A O 1
ATOM 783 N N . GLN A 1 104 ? -10.124 6.914 12.096 1.00 92.50 104 GLN A N 1
ATOM 784 C CA . GLN A 1 104 ? -9.013 7.469 11.346 1.00 92.50 104 GLN A CA 1
ATOM 785 C C . GLN A 1 104 ? -7.835 6.494 11.360 1.00 92.50 104 GLN A C 1
ATOM 787 O O . GLN A 1 104 ? -7.562 5.854 12.376 1.00 92.50 104 GLN A O 1
ATOM 792 N N . GLY A 1 105 ? -7.130 6.406 10.241 1.00 93.31 105 GLY A N 1
ATOM 793 C CA . GLY A 1 105 ? -5.883 5.664 10.155 1.00 93.31 105 GLY A CA 1
ATOM 794 C C . GLY A 1 105 ? -4.916 6.305 9.183 1.00 93.31 105 GLY A C 1
ATOM 795 O O . GLY A 1 105 ? -5.292 7.164 8.383 1.00 93.31 105 GLY A O 1
ATOM 796 N N . THR A 1 106 ? -3.677 5.844 9.254 1.00 94.25 106 THR A N 1
ATOM 797 C CA . THR A 1 106 ? -2.589 6.237 8.365 1.00 94.25 106 THR A CA 1
ATOM 798 C C . THR A 1 106 ? -2.053 4.983 7.692 1.00 94.25 106 THR A C 1
ATOM 800 O O . THR A 1 106 ? -1.853 3.963 8.352 1.00 94.25 106 THR A O 1
ATOM 803 N N . LYS A 1 107 ? -1.881 5.026 6.370 1.00 92.88 107 LYS A N 1
ATOM 804 C CA . LYS A 1 107 ? -1.363 3.902 5.584 1.00 92.88 107 LYS A CA 1
ATOM 805 C C . LYS A 1 107 ? -0.413 4.406 4.507 1.00 92.88 107 LYS A C 1
ATOM 807 O O . LYS A 1 107 ? -0.726 5.369 3.807 1.00 92.88 107 LYS A O 1
ATOM 812 N N . THR A 1 108 ? 0.710 3.716 4.347 1.00 95.81 108 THR A N 1
ATOM 813 C CA . THR A 1 108 ? 1.636 3.928 3.232 1.00 95.81 108 THR A CA 1
ATOM 814 C C . THR A 1 108 ? 1.144 3.187 1.997 1.00 95.81 108 THR A C 1
ATOM 816 O O . THR A 1 108 ? 0.784 2.011 2.056 1.00 95.81 108 THR A O 1
ATOM 819 N N . ILE A 1 109 ? 1.107 3.894 0.874 1.00 96.38 109 ILE A N 1
ATOM 820 C CA . ILE A 1 109 ? 0.587 3.429 -0.406 1.00 96.38 109 ILE A CA 1
ATOM 821 C C . ILE A 1 109 ? 1.728 3.506 -1.406 1.00 96.38 109 ILE A C 1
ATOM 823 O O . ILE A 1 109 ? 2.198 4.599 -1.720 1.00 96.38 109 ILE A O 1
ATOM 827 N N . SER A 1 110 ? 2.176 2.353 -1.888 1.00 96.00 110 SER A N 1
ATOM 828 C CA . SER A 1 110 ? 3.249 2.252 -2.870 1.00 96.00 110 SER A CA 1
ATOM 829 C C . SER A 1 110 ? 2.706 2.173 -4.294 1.00 96.00 110 SER A C 1
ATOM 831 O O . SER A 1 110 ? 1.668 1.553 -4.561 1.00 96.00 110 SER A O 1
ATOM 833 N N . LEU A 1 111 ? 3.433 2.808 -5.211 1.00 96.62 111 LEU A N 1
ATOM 834 C CA . LEU A 1 111 ? 3.321 2.623 -6.648 1.00 96.62 111 LEU A CA 1
ATOM 835 C C . LEU A 1 111 ? 4.476 1.730 -7.107 1.00 96.62 111 LEU A C 1
ATOM 837 O O . LEU A 1 111 ? 5.650 2.039 -6.896 1.00 96.62 111 LEU A O 1
ATOM 841 N N . THR A 1 112 ? 4.135 0.656 -7.810 1.00 96.19 112 THR A N 1
ATOM 842 C CA . THR A 1 112 ? 5.102 -0.221 -8.471 1.00 96.19 112 THR A CA 1
ATOM 843 C C . THR A 1 112 ? 4.908 -0.197 -9.984 1.00 96.19 112 THR A C 1
ATOM 845 O O . THR A 1 112 ? 3.778 -0.147 -10.471 1.00 96.19 112 THR A O 1
ATOM 848 N N . VAL A 1 113 ? 6.013 -0.247 -10.725 1.00 95.81 113 VAL A N 1
ATOM 849 C CA . VAL A 1 113 ? 6.055 -0.374 -12.189 1.00 95.81 113 VAL A CA 1
ATOM 850 C C . VAL A 1 113 ? 6.907 -1.594 -12.513 1.00 95.81 113 VAL A C 1
ATOM 852 O O . VAL A 1 113 ? 8.036 -1.689 -12.031 1.00 95.81 113 VAL A O 1
ATOM 855 N N . GLU A 1 114 ? 6.374 -2.550 -13.276 1.00 94.50 114 GLU A N 1
ATOM 856 C CA . GLU A 1 114 ? 7.042 -3.837 -13.551 1.00 94.50 114 GLU A CA 1
ATOM 857 C C . GLU A 1 114 ? 7.497 -4.556 -12.263 1.00 94.50 114 GLU A C 1
ATOM 859 O O . GLU A 1 114 ? 8.585 -5.123 -12.168 1.00 94.50 114 GLU A O 1
ATOM 864 N N . GLY A 1 115 ? 6.672 -4.462 -11.214 1.00 93.00 115 GLY A N 1
ATOM 865 C CA . GLY A 1 115 ? 6.939 -5.069 -9.907 1.00 93.00 115 GLY A CA 1
ATOM 866 C C . GLY A 1 115 ? 8.003 -4.364 -9.058 1.00 93.00 115 GLY A C 1
ATOM 867 O O . GLY A 1 115 ? 8.225 -4.784 -7.926 1.00 93.00 115 GLY A O 1
ATOM 868 N N . LYS A 1 116 ? 8.631 -3.288 -9.548 1.00 94.25 116 LYS A N 1
ATOM 869 C CA . LYS A 1 116 ? 9.581 -2.473 -8.776 1.00 94.25 116 LYS A CA 1
ATOM 870 C C . LYS A 1 116 ? 8.878 -1.260 -8.188 1.00 94.25 116 LYS A C 1
ATOM 872 O O . LYS A 1 116 ? 8.184 -0.555 -8.915 1.00 94.25 116 LYS A O 1
ATOM 877 N N . GLU A 1 117 ? 9.061 -1.006 -6.897 1.00 95.44 117 GLU A N 1
ATOM 878 C CA . GLU A 1 117 ? 8.574 0.226 -6.269 1.00 95.44 117 GLU A CA 1
ATOM 879 C C . GLU A 1 117 ? 9.304 1.438 -6.853 1.00 95.44 117 GLU A C 1
ATOM 881 O O . GLU A 1 117 ? 10.531 1.437 -6.959 1.00 95.44 117 GLU A O 1
ATOM 886 N N . VAL A 1 118 ? 8.535 2.440 -7.281 1.00 95.38 118 VAL A N 1
ATOM 887 C CA . VAL A 1 118 ? 9.062 3.680 -7.875 1.00 95.38 118 VAL A CA 1
ATOM 888 C C . VAL A 1 118 ? 8.716 4.920 -7.057 1.00 95.38 118 VAL A C 1
ATOM 890 O O . VAL A 1 118 ? 9.428 5.911 -7.156 1.00 95.38 118 VAL A O 1
ATOM 893 N N . ASP A 1 119 ? 7.637 4.875 -6.271 1.00 94.44 119 ASP A N 1
ATOM 894 C CA . ASP A 1 119 ? 7.219 5.949 -5.367 1.00 94.44 119 ASP A CA 1
ATOM 895 C C . ASP A 1 119 ? 6.329 5.362 -4.256 1.00 94.44 119 ASP A C 1
ATOM 897 O O . ASP A 1 119 ? 5.686 4.321 -4.440 1.00 94.44 119 ASP A O 1
ATOM 901 N N . SER A 1 120 ? 6.255 6.033 -3.111 1.00 94.94 120 SER A N 1
ATOM 902 C CA . SER A 1 120 ? 5.351 5.682 -2.018 1.00 94.94 120 SER A CA 1
ATOM 903 C C . SER A 1 120 ? 4.884 6.921 -1.262 1.00 94.94 120 SER A C 1
ATOM 905 O O . SER A 1 120 ? 5.578 7.931 -1.161 1.00 94.94 120 SER A O 1
ATOM 907 N N . ARG A 1 121 ? 3.647 6.875 -0.758 1.00 93.06 121 ARG A N 1
ATOM 908 C CA . ARG A 1 121 ? 3.024 8.003 -0.056 1.00 93.06 121 ARG A CA 1
ATOM 909 C C . ARG A 1 121 ? 2.298 7.559 1.189 1.00 93.06 121 ARG A C 1
ATOM 911 O O . ARG A 1 121 ? 1.471 6.652 1.142 1.00 93.06 121 ARG A O 1
ATOM 918 N N . GLU A 1 122 ? 2.557 8.257 2.282 1.00 96.19 122 GLU A N 1
ATOM 919 C CA . GLU A 1 122 ? 1.780 8.122 3.503 1.00 96.19 122 GLU A CA 1
ATOM 920 C C . GLU A 1 122 ? 0.478 8.925 3.387 1.00 96.19 122 GLU A C 1
ATOM 922 O O . GLU A 1 122 ? 0.475 10.105 3.023 1.00 96.19 122 GLU A O 1
ATOM 927 N N . VAL A 1 123 ? -0.651 8.271 3.662 1.00 95.56 123 VAL A N 1
ATOM 928 C CA . VAL A 1 123 ? -1.978 8.882 3.579 1.00 95.56 123 VAL A CA 1
ATOM 929 C C . VAL A 1 123 ? -2.735 8.634 4.872 1.00 95.56 123 VAL A C 1
ATOM 931 O O . VAL A 1 123 ? -2.953 7.491 5.270 1.00 95.56 123 VAL A O 1
ATOM 934 N N . THR A 1 124 ? -3.188 9.720 5.488 1.00 95.75 124 THR A N 1
ATOM 935 C CA . THR A 1 124 ? -4.108 9.695 6.626 1.00 95.75 124 THR A CA 1
ATOM 936 C C . THR A 1 124 ? -5.524 9.971 6.142 1.00 95.75 124 THR A C 1
ATOM 938 O O . THR A 1 124 ? -5.728 10.947 5.419 1.00 95.75 124 THR A O 1
ATOM 941 N N . LEU A 1 125 ? -6.473 9.115 6.530 1.00 96.75 125 LEU A N 1
ATOM 942 C CA . LEU A 1 125 ? -7.899 9.240 6.212 1.00 96.75 125 LEU A CA 1
ATOM 943 C C . LEU A 1 125 ? -8.751 9.015 7.458 1.00 96.75 125 LEU A C 1
ATOM 945 O O . LEU A 1 125 ? -8.582 8.012 8.158 1.00 96.75 125 LEU A O 1
ATOM 949 N N . GLY A 1 126 ? -9.700 9.913 7.695 1.00 95.19 126 GLY A N 1
ATOM 950 C CA . GLY A 1 126 ? -10.790 9.760 8.650 1.00 95.19 126 GLY A CA 1
ATOM 951 C C . GLY A 1 126 ? -11.788 8.665 8.245 1.00 95.19 126 GLY A C 1
ATOM 952 O O . GLY A 1 126 ? -11.681 8.088 7.161 1.00 95.19 126 GLY A O 1
ATOM 953 N N . PRO A 1 127 ? -12.756 8.333 9.114 1.00 93.62 127 PRO A N 1
ATOM 954 C CA . PRO A 1 127 ? -13.776 7.326 8.823 1.00 93.62 127 PRO A CA 1
ATOM 955 C C . PRO A 1 127 ? -14.650 7.741 7.633 1.00 93.62 127 PRO A C 1
ATOM 957 O O . PRO A 1 127 ? -15.123 8.874 7.568 1.00 93.62 127 PRO A O 1
ATOM 960 N N . GLY A 1 128 ? -14.849 6.835 6.674 1.00 93.69 128 GLY A N 1
ATOM 961 C CA . GLY A 1 128 ? -15.622 7.100 5.453 1.00 93.69 128 GLY A CA 1
ATOM 962 C C . GLY A 1 128 ? -14.963 8.058 4.450 1.00 93.69 128 GLY A C 1
ATOM 963 O O . GLY A 1 128 ? -15.489 8.227 3.347 1.00 93.69 128 GLY A O 1
ATOM 964 N N . GLU A 1 129 ? -13.821 8.663 4.792 1.00 96.81 129 GLU A N 1
ATOM 965 C CA . GLU A 1 129 ? -13.137 9.632 3.941 1.00 96.81 129 GLU A CA 1
ATOM 966 C C . GLU A 1 129 ? -12.630 8.971 2.653 1.00 96.81 129 GLU A C 1
ATOM 968 O O . GLU A 1 129 ? -12.154 7.830 2.646 1.00 96.81 129 GLU A O 1
ATOM 973 N N . THR A 1 130 ? -12.742 9.716 1.554 1.00 97.06 130 THR A N 1
ATOM 974 C CA . THR A 1 130 ? -12.181 9.366 0.249 1.00 97.06 130 THR A CA 1
ATOM 975 C C . THR A 1 130 ? -11.210 10.457 -0.177 1.00 97.06 130 THR A C 1
ATOM 977 O O . THR A 1 130 ? -11.523 11.639 -0.043 1.00 97.06 130 THR A O 1
ATOM 980 N N . LYS A 1 131 ? -10.041 10.070 -0.688 1.00 96.44 131 LYS A N 1
ATOM 981 C CA . LYS A 1 131 ? -8.994 11.000 -1.110 1.00 96.44 131 LYS A CA 1
ATOM 982 C C . LYS A 1 131 ? -8.323 10.530 -2.384 1.00 96.44 131 LYS A C 1
ATOM 984 O O . LYS A 1 131 ? -8.003 9.352 -2.529 1.00 96.44 131 LYS A O 1
ATOM 989 N N . ASP A 1 132 ? -8.023 11.493 -3.238 1.00 96.44 132 ASP A N 1
ATOM 990 C CA . ASP A 1 132 ? -7.277 11.269 -4.462 1.00 96.44 132 ASP A CA 1
ATOM 991 C C . ASP A 1 132 ? -5.801 11.603 -4.238 1.00 96.44 132 ASP A C 1
ATOM 993 O O . ASP A 1 132 ? -5.457 12.658 -3.697 1.00 96.44 132 ASP A O 1
ATOM 997 N N . ILE A 1 133 ? -4.914 10.709 -4.668 1.00 96.25 133 ILE A N 1
ATOM 998 C CA . ILE A 1 133 ? -3.468 10.949 -4.704 1.00 96.25 133 ILE A CA 1
ATOM 999 C C . ILE A 1 133 ? -2.955 10.757 -6.126 1.00 96.25 133 ILE A C 1
ATOM 1001 O O . ILE A 1 133 ? -3.465 9.934 -6.879 1.00 96.25 133 ILE A O 1
ATOM 1005 N N . THR A 1 134 ? -1.943 11.531 -6.506 1.00 96.62 134 THR A N 1
ATOM 1006 C CA . THR A 1 134 ? -1.335 11.457 -7.840 1.00 96.62 134 THR A CA 1
ATOM 1007 C C . THR A 1 134 ? 0.130 11.103 -7.719 1.00 96.62 134 THR A C 1
ATOM 1009 O O . THR A 1 134 ? 0.873 11.874 -7.123 1.00 96.62 134 THR A O 1
ATOM 1012 N N . PHE A 1 135 ? 0.548 9.996 -8.314 1.00 95.56 135 PHE A N 1
ATOM 1013 C CA . PHE A 1 135 ? 1.952 9.624 -8.446 1.00 95.56 135 PHE A CA 1
ATOM 1014 C C . PHE A 1 135 ? 2.502 10.125 -9.779 1.00 95.56 135 PHE A C 1
ATOM 1016 O O . PHE A 1 135 ? 1.804 10.070 -10.793 1.00 95.56 135 PHE A O 1
ATOM 1023 N N . GLU A 1 136 ? 3.745 10.594 -9.783 1.00 94.50 136 GLU A N 1
ATOM 1024 C CA . GLU A 1 136 ? 4.446 11.007 -10.998 1.00 94.50 136 GLU A CA 1
ATOM 1025 C C . GLU A 1 136 ? 5.567 10.013 -11.278 1.00 94.50 136 GLU A C 1
ATOM 1027 O O . GLU A 1 136 ? 6.381 9.725 -10.404 1.00 94.50 136 GLU A O 1
ATOM 1032 N N . ILE A 1 137 ? 5.572 9.452 -12.483 1.00 92.50 137 ILE A N 1
ATOM 1033 C CA . ILE A 1 137 ? 6.597 8.511 -12.925 1.00 92.50 137 ILE A CA 1
ATOM 1034 C C . ILE A 1 137 ? 7.594 9.274 -13.795 1.00 92.50 137 ILE A C 1
ATOM 1036 O O . ILE A 1 137 ? 7.215 10.138 -14.587 1.00 92.50 137 ILE A O 1
ATOM 1040 N N . GLU A 1 138 ? 8.877 8.943 -13.670 1.00 92.12 138 GLU A N 1
ATOM 1041 C CA . GLU A 1 138 ? 9.885 9.385 -14.633 1.00 92.12 138 GLU A CA 1
ATOM 1042 C C . GLU A 1 138 ? 9.535 8.930 -16.056 1.00 92.12 138 GLU A C 1
ATOM 1044 O O . GLU A 1 138 ? 8.871 7.909 -16.251 1.00 92.12 138 GLU A O 1
ATOM 1049 N N . SER A 1 139 ? 9.985 9.680 -17.063 1.00 87.75 139 SER A N 1
ATOM 1050 C CA . SER A 1 139 ? 9.703 9.346 -18.461 1.00 87.75 139 SER A CA 1
ATOM 1051 C C . SER A 1 139 ? 10.204 7.940 -18.804 1.00 87.75 139 SER A C 1
ATOM 1053 O O . SER A 1 139 ? 11.266 7.505 -18.348 1.00 87.75 139 SER A O 1
ATOM 1055 N N . LYS A 1 140 ? 9.432 7.229 -19.620 1.00 90.94 140 LYS A N 1
ATOM 1056 C CA . LYS A 1 140 ? 9.713 5.858 -20.053 1.00 90.94 140 LYS A CA 1
ATOM 1057 C C . LYS A 1 140 ? 9.842 5.809 -21.570 1.00 90.94 140 LYS A C 1
ATOM 1059 O O . LYS A 1 140 ? 9.346 6.685 -22.269 1.00 90.94 140 LYS A O 1
ATOM 1064 N N . GLU A 1 141 ? 10.513 4.780 -22.066 1.00 93.06 141 GLU A N 1
ATOM 1065 C CA . GLU A 1 141 ? 10.550 4.497 -23.499 1.00 93.06 141 GLU A CA 1
ATOM 1066 C C . GLU A 1 141 ? 9.191 3.988 -23.986 1.00 93.06 141 GLU A C 1
ATOM 1068 O O . GLU A 1 141 ? 8.305 3.681 -23.186 1.00 93.06 141 GLU A O 1
ATOM 1073 N N . LYS A 1 142 ? 9.017 3.901 -25.308 1.00 95.56 142 LYS A N 1
ATOM 1074 C CA . LYS A 1 142 ? 7.796 3.338 -25.879 1.00 95.56 142 LYS A CA 1
ATOM 1075 C C . LYS A 1 142 ? 7.610 1.884 -25.446 1.00 95.56 142 LYS A C 1
ATOM 1077 O O . LYS A 1 142 ? 8.557 1.097 -25.454 1.00 95.56 142 LYS A O 1
ATOM 1082 N N . GLY A 1 143 ? 6.380 1.523 -25.115 1.00 94.38 143 GLY A N 1
ATOM 1083 C CA . GLY A 1 143 ? 6.036 0.185 -24.657 1.00 94.38 143 GLY A CA 1
ATOM 1084 C C . GLY A 1 143 ? 4.840 0.170 -23.719 1.00 94.38 143 GLY A C 1
ATOM 1085 O O . GLY A 1 143 ? 4.232 1.197 -23.420 1.00 94.38 143 GLY A O 1
ATOM 1086 N N . GLU A 1 144 ? 4.513 -1.026 -23.249 1.00 95.75 144 GLU A N 1
ATOM 1087 C CA . GLU A 1 144 ? 3.478 -1.246 -22.246 1.00 95.75 144 GLU A CA 1
ATOM 1088 C C . GLU A 1 144 ? 4.132 -1.617 -20.917 1.00 95.75 144 GLU A C 1
ATOM 1090 O O . GLU A 1 144 ? 5.035 -2.451 -20.872 1.00 95.75 144 GLU A O 1
ATOM 1095 N N . TYR A 1 145 ? 3.667 -0.996 -19.836 1.00 95.06 145 TYR A N 1
ATOM 1096 C CA . TYR A 1 145 ? 4.168 -1.224 -18.488 1.00 95.06 145 TYR A CA 1
ATOM 1097 C C . TYR A 1 145 ? 3.015 -1.563 -17.549 1.00 95.06 145 TYR A C 1
ATOM 1099 O O . TYR A 1 145 ? 2.020 -0.840 -17.458 1.00 95.06 145 TYR A O 1
ATOM 1107 N N . THR A 1 146 ? 3.172 -2.637 -16.791 1.00 96.75 146 THR A N 1
ATOM 1108 C CA . THR A 1 146 ? 2.282 -3.006 -15.697 1.00 96.75 146 THR A CA 1
ATOM 1109 C C . THR A 1 146 ? 2.530 -2.072 -14.526 1.00 96.75 146 THR A C 1
ATOM 1111 O O . THR A 1 146 ? 3.630 -2.029 -13.964 1.00 96.75 146 THR A O 1
ATOM 1114 N N . VAL A 1 147 ? 1.494 -1.347 -14.121 1.00 96.94 147 VAL A N 1
ATOM 1115 C CA . VAL A 1 147 ? 1.524 -0.457 -12.962 1.00 96.94 147 VAL A CA 1
ATOM 1116 C C . VAL A 1 147 ? 0.597 -0.988 -11.882 1.00 96.94 147 VAL A C 1
ATOM 1118 O O . VAL A 1 147 ? -0.470 -1.529 -12.169 1.00 96.94 147 VAL A O 1
ATOM 1121 N N . ARG A 1 148 ? 0.991 -0.851 -10.621 1.00 97.06 148 ARG A N 1
ATOM 1122 C CA . ARG A 1 148 ? 0.165 -1.274 -9.488 1.00 97.06 148 ARG A CA 1
ATOM 1123 C C . ARG A 1 148 ? 0.265 -0.264 -8.361 1.00 97.06 148 ARG A C 1
ATOM 1125 O O . ARG A 1 148 ? 1.372 0.074 -7.949 1.00 97.06 148 ARG A O 1
ATOM 1132 N N . VAL A 1 149 ? -0.886 0.176 -7.858 1.00 96.75 149 VAL A N 1
ATOM 1133 C CA . VAL A 1 149 ? -1.000 1.051 -6.684 1.00 96.75 149 VAL A CA 1
ATOM 1134 C C . VAL A 1 149 ? -1.775 0.303 -5.609 1.00 96.75 149 VAL A C 1
ATOM 1136 O O . VAL A 1 149 ? -2.970 0.037 -5.765 1.00 96.75 149 VAL A O 1
ATOM 1139 N N . GLY A 1 150 ? -1.094 -0.064 -4.524 1.00 91.88 150 GLY A N 1
ATOM 1140 C CA . GLY A 1 150 ? -1.649 -1.003 -3.548 1.00 91.88 150 GLY A CA 1
ATOM 1141 C C . GLY A 1 150 ? -2.023 -2.335 -4.211 1.00 91.88 150 GLY A C 1
ATOM 1142 O O . GLY A 1 150 ? -1.168 -3.018 -4.766 1.00 91.88 150 GLY A O 1
ATOM 1143 N N . GLU A 1 151 ? -3.305 -2.696 -4.172 1.00 90.19 151 GLU A N 1
ATOM 1144 C CA . GLU A 1 151 ? -3.824 -3.952 -4.741 1.00 90.19 151 GLU A CA 1
ATOM 1145 C C . GLU A 1 151 ? -4.368 -3.794 -6.170 1.00 90.19 151 GLU A C 1
ATOM 1147 O O . GLU A 1 151 ? -4.646 -4.785 -6.844 1.00 90.19 151 GLU A O 1
ATOM 1152 N N . VAL A 1 152 ? -4.510 -2.558 -6.662 1.00 96.12 152 VAL A N 1
ATOM 1153 C CA . VAL A 1 152 ? -5.116 -2.283 -7.970 1.00 96.12 152 VAL A CA 1
ATOM 1154 C C . VAL A 1 152 ? -4.039 -2.255 -9.049 1.00 96.12 152 VAL A C 1
ATOM 1156 O O . VAL A 1 152 ? -3.037 -1.551 -8.916 1.00 96.12 152 VAL A O 1
ATOM 1159 N N . ILE A 1 153 ? -4.260 -3.008 -10.128 1.00 96.06 153 ILE A N 1
ATOM 1160 C CA . ILE A 1 153 ? -3.358 -3.129 -11.282 1.00 96.06 153 ILE A CA 1
ATOM 1161 C C . ILE A 1 153 ? -3.925 -2.335 -12.465 1.00 96.06 153 ILE A C 1
ATOM 1163 O O . ILE A 1 153 ? -5.138 -2.283 -12.663 1.00 96.06 153 ILE A O 1
ATOM 1167 N N . GLY A 1 154 ? -3.044 -1.737 -13.262 1.00 94.81 154 GLY A N 1
ATOM 1168 C CA . GLY A 1 154 ? -3.365 -1.091 -14.529 1.00 94.81 154 GLY A CA 1
ATOM 1169 C C . GLY A 1 154 ? -2.220 -1.219 -15.528 1.00 94.81 154 GLY A C 1
ATOM 1170 O O . GLY A 1 154 ? -1.140 -1.709 -15.198 1.00 94.81 154 GLY A O 1
ATOM 1171 N N . THR A 1 155 ? -2.457 -0.739 -16.745 1.00 96.38 155 THR A N 1
ATOM 1172 C CA . THR A 1 155 ? -1.471 -0.760 -17.831 1.00 96.38 155 THR A CA 1
ATOM 1173 C C . THR A 1 155 ? -1.182 0.663 -18.279 1.00 96.38 155 THR A C 1
ATOM 1175 O O . THR A 1 155 ? -2.091 1.398 -18.664 1.00 96.38 155 THR A O 1
ATOM 1178 N N . LEU A 1 156 ? 0.087 1.050 -18.219 1.00 95.69 156 LEU A N 1
ATOM 1179 C CA . LEU A 1 156 ? 0.602 2.292 -18.776 1.00 95.69 156 LEU A CA 1
ATOM 1180 C C . LEU A 1 156 ? 1.086 2.023 -20.198 1.00 95.69 156 LEU A C 1
ATOM 1182 O O . LEU A 1 156 ? 1.976 1.201 -20.397 1.00 95.69 156 LEU A O 1
ATOM 1186 N N . ILE A 1 157 ? 0.515 2.732 -21.168 1.00 95.31 157 ILE A N 1
ATOM 1187 C CA . ILE A 1 157 ? 0.934 2.669 -22.570 1.00 95.31 157 ILE A CA 1
ATOM 1188 C C . ILE A 1 157 ? 1.735 3.929 -22.870 1.00 95.31 157 ILE A C 1
ATOM 1190 O O . ILE A 1 157 ? 1.234 5.046 -22.693 1.00 95.31 157 ILE A O 1
ATOM 1194 N N . VAL A 1 158 ? 2.969 3.726 -23.317 1.00 96.06 158 VAL A N 1
ATOM 1195 C CA . VAL A 1 158 ? 3.868 4.785 -23.753 1.00 96.06 158 VAL A CA 1
ATOM 1196 C C . VAL A 1 158 ? 4.058 4.669 -25.256 1.00 96.06 158 VAL A C 1
ATOM 1198 O O . VAL A 1 158 ? 4.572 3.669 -25.756 1.00 96.06 158 VAL A O 1
ATOM 1201 N N . GLU A 1 159 ? 3.614 5.688 -25.976 1.00 93.50 159 GLU A N 1
ATOM 1202 C CA . GLU A 1 159 ? 3.720 5.774 -27.428 1.00 93.50 159 GLU A CA 1
ATOM 1203 C C . GLU A 1 159 ? 5.004 6.515 -27.828 1.00 93.50 1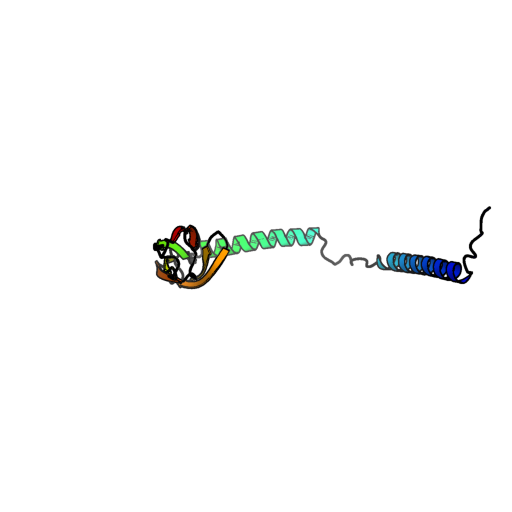59 GLU A C 1
ATOM 1205 O O . GLU A 1 159 ? 5.652 7.193 -27.023 1.00 93.50 159 GLU A O 1
ATOM 1210 N N . GLU A 1 160 ? 5.402 6.348 -29.084 1.00 90.25 160 GLU A N 1
ATOM 1211 C CA . GLU A 1 160 ? 6.492 7.133 -29.658 1.00 90.25 160 GLU A CA 1
ATOM 1212 C C . GLU A 1 160 ? 6.089 8.615 -29.708 1.00 90.25 160 GLU A C 1
ATOM 1214 O O . GLU A 1 160 ? 4.915 8.930 -29.906 1.00 90.25 160 GLU A O 1
ATOM 1219 N N . ALA A 1 161 ? 7.047 9.503 -29.438 1.00 78.56 161 ALA A N 1
ATOM 1220 C CA . ALA A 1 161 ? 6.824 10.948 -29.407 1.00 78.56 161 ALA A CA 1
ATOM 1221 C C . ALA A 1 161 ? 6.659 11.568 -30.801 1.00 78.56 161 ALA A C 1
ATOM 1223 O O . ALA A 1 161 ? 7.239 11.029 -31.770 1.00 78.56 161 ALA A O 1
#

Organism: NCBI:txid1698269

Secondary structure (DSSP, 8-state):
--------HHHHHHHHHHHHHHHHHHHHHHHTT-----TTSPPHHHHHHHHHHHHHHHHHHHHHHHHTT-----EEEEEEE--EEETTS--EEEEEEEE-SSS-EEEEEEEEETTEEEEEEEEEE-TT-EEEEEEEPPP--SEEEEEEETTEEEEEEEE--